Protein AF-A0A1G1WC94-F1 (afdb_monomer)

InterPro domains:
  IPR001374 R3H domain [PF01424] (96-155)
  IPR001374 R3H domain [PS51061] (90-157)
  IPR001374 R3H domain [SM00393] (76-156)
  IPR015946 K homology domain-like, alpha/beta [G3DSA:3.30.300.20] (7-90)
  IPR034079 RNA-binding protein KhpB, R3H domain [cd02644] (89-156)
  IPR036867 R3H domain superfamily [G3DSA:3.30.1370.50] (91-160)
  IPR036867 R3H domain superfamily [SSF82708] (99-155)
  IPR038008 Jag, KH domain [cd02414] (12-91)
  IPR039247 RNA-binding protein KhpB [PTHR35800] (7-157)

pLDDT: mean 90.56, std 9.91, range [33.72, 97.88]

Organism: NCBI:txid1802595

Sequence (160 aa):
MGRDAKKTEKTVTQITEELLEIIGVAATVVTAFVDGVIQVKIDGEDIPILIGRHGENLESLQLVLGILVNRKLNSKDYLPLVVEIGDWRKKREEYLKSVVEKAASVLRDEGTTFYNLPPMSPQDRRLVHIITGDHPELITESEGEEGNRRVVIRKAKDAT

Structure (mmCIF, N/CA/C/O backbone):
data_AF-A0A1G1WC94-F1
#
_entry.id   AF-A0A1G1WC94-F1
#
loop_
_atom_site.group_PDB
_atom_site.id
_atom_site.type_symbol
_atom_site.label_atom_id
_atom_site.label_alt_id
_atom_site.label_comp_id
_atom_site.label_asym_id
_atom_site.label_entity_id
_atom_site.label_seq_id
_atom_site.pdbx_PDB_ins_code
_atom_site.Cartn_x
_atom_site.Cartn_y
_atom_site.Cartn_z
_atom_site.occupancy
_atom_site.B_iso_or_equiv
_atom_site.auth_seq_id
_atom_site.auth_comp_id
_atom_site.auth_asym_id
_atom_site.auth_atom_id
_atom_site.pdbx_PDB_model_num
ATOM 1 N N . MET A 1 1 ? -19.911 -15.970 18.529 1.00 47.88 1 MET A N 1
ATOM 2 C CA . MET A 1 1 ? -19.029 -15.229 17.599 1.00 47.88 1 MET A CA 1
ATOM 3 C C . MET A 1 1 ? -19.584 -13.871 17.165 1.00 47.88 1 MET A C 1
ATOM 5 O O . MET A 1 1 ? -18.843 -12.909 17.259 1.00 47.88 1 MET A O 1
ATOM 9 N N . GLY A 1 2 ? -20.862 -13.716 16.782 1.00 53.22 2 GLY A N 1
ATOM 10 C CA . GLY A 1 2 ? -21.363 -12.419 16.268 1.00 53.22 2 GLY A CA 1
ATOM 11 C C . GLY A 1 2 ? -21.444 -11.233 17.256 1.00 53.22 2 GLY A C 1
ATOM 12 O O . GLY A 1 2 ? -21.420 -10.086 16.823 1.00 53.22 2 GLY A O 1
ATOM 13 N N . ARG A 1 3 ? -21.533 -11.474 18.576 1.00 55.31 3 ARG A N 1
ATOM 14 C CA . ARG A 1 3 ? -21.592 -10.399 19.596 1.00 55.31 3 ARG A CA 1
ATOM 15 C C . ARG A 1 3 ? -20.223 -9.780 19.908 1.00 55.31 3 ARG A C 1
ATOM 17 O O . ARG A 1 3 ? -20.163 -8.582 20.168 1.00 55.31 3 ARG A O 1
ATOM 24 N N . ASP A 1 4 ? -19.151 -10.568 19.834 1.00 78.00 4 ASP A N 1
ATOM 25 C CA . ASP A 1 4 ? -17.785 -10.078 20.055 1.00 78.00 4 ASP A CA 1
ATOM 26 C C . ASP A 1 4 ? -17.257 -9.321 18.833 1.00 78.00 4 ASP A C 1
ATOM 28 O O . ASP A 1 4 ? -16.652 -8.269 19.000 1.00 78.00 4 ASP A O 1
ATOM 32 N N . ALA A 1 5 ? -17.585 -9.772 17.615 1.00 85.12 5 ALA A N 1
ATOM 33 C CA . ALA A 1 5 ? -17.185 -9.104 16.373 1.00 85.12 5 ALA A CA 1
ATOM 34 C C . ALA A 1 5 ? -17.683 -7.650 16.300 1.00 85.12 5 ALA A C 1
ATOM 36 O O . ALA A 1 5 ? -16.877 -6.738 16.155 1.00 85.12 5 ALA A O 1
ATOM 37 N N . LYS A 1 6 ? -18.982 -7.405 16.530 1.00 88.69 6 LYS A N 1
ATOM 38 C CA . LYS A 1 6 ? -19.537 -6.037 16.528 1.00 88.69 6 LYS A CA 1
ATOM 39 C C . LYS A 1 6 ? -18.926 -5.135 17.598 1.00 88.69 6 LYS A C 1
ATOM 41 O O . LYS A 1 6 ? -18.793 -3.929 17.399 1.00 88.69 6 LYS A O 1
ATOM 46 N N . LYS A 1 7 ? -18.590 -5.698 18.763 1.00 89.19 7 LYS A N 1
ATOM 47 C CA . LYS A 1 7 ? -17.920 -4.945 19.828 1.00 89.19 7 LYS A CA 1
ATOM 48 C C . LYS A 1 7 ? -16.493 -4.579 19.409 1.00 89.19 7 LYS A C 1
ATOM 50 O O . LYS A 1 7 ? -16.086 -3.436 19.613 1.00 89.19 7 LYS A O 1
ATOM 55 N N . THR A 1 8 ? -15.765 -5.524 18.817 1.00 90.75 8 THR A N 1
ATOM 56 C CA . THR A 1 8 ? -14.428 -5.311 18.249 1.00 90.75 8 THR A CA 1
ATOM 57 C C . THR A 1 8 ? -14.457 -4.234 17.173 1.00 90.75 8 THR A C 1
ATOM 59 O O . THR A 1 8 ? -13.739 -3.251 17.310 1.00 90.75 8 THR A O 1
ATOM 62 N N . GLU A 1 9 ? -15.339 -4.353 16.178 1.00 94.88 9 GLU A N 1
ATOM 63 C CA . GLU A 1 9 ? -15.515 -3.367 15.103 1.00 94.88 9 GLU A CA 1
ATOM 64 C C . GLU A 1 9 ? -15.748 -1.965 15.669 1.00 94.88 9 GLU A C 1
ATOM 66 O O . GLU A 1 9 ? -15.004 -1.042 15.353 1.00 94.88 9 GLU A O 1
ATOM 71 N N . LYS A 1 10 ? -16.704 -1.821 16.597 1.00 94.94 10 LYS A N 1
ATOM 72 C CA . LYS A 1 10 ? -16.989 -0.532 17.241 1.00 94.94 10 LYS A CA 1
ATOM 73 C C . LYS A 1 10 ? -15.781 0.036 17.994 1.00 94.94 10 LYS A C 1
ATOM 75 O O . LYS A 1 10 ? -15.533 1.234 17.932 1.00 94.94 10 LYS A O 1
ATOM 80 N N . THR A 1 11 ? -15.039 -0.812 18.706 1.00 93.62 11 THR A N 1
ATOM 81 C CA . THR A 1 11 ? -13.847 -0.387 19.460 1.00 93.62 11 THR A CA 1
ATOM 82 C C . THR A 1 11 ? -12.747 0.097 18.519 1.00 93.62 11 THR A C 1
ATOM 84 O O . THR A 1 11 ? -12.122 1.118 18.778 1.00 93.62 11 THR A O 1
ATOM 87 N N . VAL A 1 12 ? -12.517 -0.621 17.420 1.00 96.25 12 VAL A N 1
ATOM 88 C CA . VAL A 1 12 ? -11.502 -0.273 16.420 1.00 96.25 12 VAL A CA 1
ATOM 89 C C . VAL A 1 12 ? -11.870 1.014 15.688 1.00 96.25 12 VAL A C 1
ATOM 91 O O . VAL A 1 12 ? -11.005 1.874 15.539 1.00 96.25 12 VAL A O 1
ATOM 94 N N . THR A 1 13 ? -13.136 1.177 15.288 1.00 97.69 13 THR A N 1
ATOM 95 C CA . THR A 1 13 ? -13.626 2.424 14.682 1.00 97.69 13 THR A CA 1
ATOM 96 C C . THR A 1 13 ? -13.347 3.606 15.602 1.00 97.69 13 THR A C 1
ATOM 98 O O . THR A 1 13 ? -12.678 4.539 15.178 1.00 97.69 13 THR A O 1
ATOM 101 N N . GLN A 1 14 ? -13.730 3.514 16.880 1.00 96.69 14 GLN A N 1
ATOM 102 C CA . GLN A 1 14 ? -13.505 4.590 17.847 1.00 96.69 14 GLN A CA 1
ATOM 103 C C . GLN A 1 14 ? -12.014 4.937 18.006 1.00 96.69 14 GLN A C 1
ATOM 105 O O . GLN A 1 14 ? -11.650 6.105 17.966 1.00 96.69 14 GLN A O 1
ATOM 110 N N . ILE A 1 15 ? -11.136 3.938 18.153 1.00 96.31 15 ILE A N 1
ATOM 111 C CA . ILE A 1 15 ? -9.684 4.176 18.274 1.00 96.31 15 ILE A CA 1
ATOM 112 C C . ILE A 1 15 ? -9.132 4.862 17.021 1.00 96.31 15 ILE A C 1
ATOM 114 O O . ILE A 1 15 ? -8.263 5.726 17.116 1.00 96.31 15 ILE A O 1
ATOM 118 N N . THR A 1 16 ? -9.603 4.448 15.845 1.00 97.12 16 THR A N 1
ATOM 119 C CA . THR A 1 16 ? -9.147 5.008 14.571 1.00 97.12 16 THR A CA 1
ATOM 120 C C . THR A 1 16 ? -9.610 6.456 14.431 1.00 97.12 16 THR A C 1
ATOM 122 O O . THR A 1 16 ? -8.803 7.306 14.079 1.00 97.12 16 THR A O 1
ATOM 125 N N . GLU A 1 17 ? -10.868 6.754 14.760 1.00 96.69 17 GLU A N 1
ATOM 126 C CA . GLU A 1 17 ? -11.421 8.115 14.752 1.00 96.69 17 GLU A CA 1
ATOM 127 C C . GLU A 1 17 ? -10.676 9.037 15.729 1.00 96.69 17 GLU A C 1
ATOM 129 O O . GLU A 1 17 ? -10.231 10.107 15.325 1.00 96.69 17 GLU A O 1
ATOM 134 N N . GLU A 1 18 ? -10.445 8.594 16.971 1.00 96.19 18 GLU A N 1
ATOM 135 C CA . GLU A 1 18 ? -9.667 9.345 17.972 1.00 96.19 18 GLU A CA 1
ATOM 136 C C . GLU A 1 18 ? -8.236 9.630 17.478 1.00 96.19 18 GLU A C 1
ATOM 138 O O . GLU A 1 18 ? -7.706 10.728 17.657 1.00 96.19 18 GLU A O 1
ATOM 143 N N . LEU A 1 19 ? -7.594 8.657 16.823 1.00 95.38 19 LEU A N 1
ATOM 144 C CA . LEU A 1 19 ? -6.257 8.839 16.257 1.00 95.38 19 LEU A CA 1
ATOM 145 C C . LEU A 1 19 ? -6.258 9.849 15.102 1.00 95.38 19 LEU A C 1
ATOM 147 O O . LEU A 1 19 ? -5.365 10.692 15.030 1.00 95.38 19 LEU A O 1
ATOM 151 N N . LEU A 1 20 ? -7.242 9.777 14.206 1.00 95.25 20 LEU A N 1
ATOM 152 C CA . LEU A 1 20 ? -7.377 10.710 13.086 1.00 95.25 20 LEU A CA 1
ATOM 153 C C . LEU A 1 20 ? -7.669 12.136 13.564 1.00 95.25 20 LEU A C 1
ATOM 155 O O . LEU A 1 20 ? -7.116 13.084 13.006 1.00 95.25 20 LEU A O 1
ATOM 159 N N . GLU A 1 21 ? -8.451 12.289 14.633 1.00 95.12 21 GLU A N 1
ATOM 160 C CA . GLU A 1 21 ? -8.707 13.578 15.278 1.00 95.12 21 GLU A CA 1
ATOM 161 C C . GLU A 1 21 ? -7.416 14.193 15.840 1.00 95.12 21 GLU A C 1
ATOM 163 O O . GLU A 1 21 ? -7.137 15.365 15.590 1.00 95.12 21 GLU A O 1
ATOM 168 N N . ILE A 1 22 ? -6.574 13.400 16.515 1.00 95.31 22 ILE A N 1
ATOM 169 C CA . ILE A 1 22 ? -5.265 13.856 17.020 1.00 95.31 22 ILE A CA 1
ATOM 170 C C . ILE A 1 22 ? -4.342 14.303 15.875 1.00 95.31 22 ILE A C 1
ATOM 172 O O . ILE A 1 22 ? -3.591 15.267 16.029 1.00 95.31 22 ILE A O 1
ATOM 176 N N . ILE A 1 23 ? -4.381 13.607 14.734 1.00 92.88 23 ILE A N 1
ATOM 177 C CA . ILE A 1 23 ? -3.589 13.952 13.541 1.00 92.88 23 ILE A CA 1
ATOM 178 C C . ILE A 1 23 ? -4.172 15.189 12.828 1.00 92.88 23 ILE A C 1
ATOM 180 O O . ILE A 1 23 ? -3.444 15.885 12.120 1.00 92.88 23 ILE A O 1
ATOM 184 N N . GLY A 1 24 ? -5.457 15.494 13.034 1.00 94.19 24 GLY A N 1
ATOM 185 C CA . GLY A 1 24 ? -6.162 16.596 12.383 1.00 94.19 24 GLY A CA 1
ATOM 186 C C . GLY A 1 24 ? -6.649 16.259 10.973 1.00 94.19 24 GLY A C 1
ATOM 187 O O . GLY A 1 24 ? -6.669 17.138 10.115 1.00 94.19 24 GLY A O 1
ATOM 188 N N . VAL A 1 25 ? -7.011 14.997 10.713 1.00 94.62 25 VAL A N 1
ATOM 189 C CA . VAL A 1 25 ? -7.495 14.536 9.400 1.00 94.62 25 VAL A CA 1
ATOM 190 C C . VAL A 1 25 ? -8.978 14.196 9.468 1.00 94.62 25 VAL A C 1
ATOM 192 O O . VAL A 1 25 ? -9.389 13.307 10.212 1.00 94.62 25 VAL A O 1
ATOM 195 N N . ALA A 1 26 ? -9.780 14.867 8.641 1.00 92.81 26 ALA A N 1
ATOM 196 C CA . ALA A 1 26 ? -11.196 14.564 8.486 1.00 92.81 26 ALA A CA 1
ATOM 197 C C . ALA A 1 26 ? -11.390 13.382 7.520 1.00 92.81 26 ALA A C 1
ATOM 199 O O . ALA A 1 26 ? -11.172 13.501 6.312 1.00 92.81 26 ALA A O 1
ATOM 200 N N . ALA A 1 27 ? -11.813 12.232 8.048 1.00 95.12 27 ALA A N 1
ATOM 201 C CA . ALA A 1 27 ? -12.117 11.047 7.253 1.00 95.12 27 ALA A CA 1
ATOM 202 C C . ALA A 1 27 ? -13.218 10.190 7.895 1.00 95.12 27 ALA A C 1
ATOM 204 O O . ALA A 1 27 ? -13.471 10.250 9.096 1.00 95.12 27 ALA A O 1
ATOM 205 N N . THR A 1 28 ? -13.864 9.376 7.069 1.00 96.00 28 THR A N 1
ATOM 206 C CA . THR A 1 28 ? -14.841 8.364 7.469 1.00 96.00 28 THR A CA 1
ATOM 207 C C . THR A 1 28 ? -14.125 7.039 7.681 1.00 96.00 28 THR A C 1
ATOM 209 O O . THR A 1 28 ? -13.314 6.639 6.845 1.00 96.00 28 THR A O 1
ATOM 212 N N . VAL A 1 29 ? -14.450 6.340 8.769 1.00 97.56 29 VAL A N 1
ATOM 213 C CA . VAL A 1 29 ? -13.875 5.032 9.099 1.00 97.56 29 VAL A CA 1
ATOM 214 C C . VAL A 1 29 ? -14.955 3.958 9.055 1.00 97.56 29 VAL A C 1
ATOM 216 O O . VAL A 1 29 ? -15.977 4.048 9.734 1.00 97.56 29 VAL A O 1
ATOM 219 N N . VAL A 1 30 ? -14.706 2.895 8.295 1.00 97.38 30 VAL A N 1
ATOM 220 C CA . VAL A 1 30 ? -15.537 1.689 8.273 1.00 97.38 30 VAL A CA 1
ATOM 221 C C . VAL A 1 30 ? -14.688 0.508 8.714 1.00 97.38 30 VAL A C 1
ATOM 223 O O . VAL A 1 30 ? -13.653 0.226 8.116 1.00 97.38 30 VAL A O 1
ATOM 226 N N . THR A 1 31 ? -15.141 -0.203 9.745 1.00 97.50 31 THR A N 1
ATOM 227 C CA . THR A 1 31 ? -14.459 -1.401 10.244 1.00 97.50 31 THR A CA 1
ATOM 228 C C . THR A 1 31 ? -15.311 -2.639 10.008 1.00 97.50 31 THR A C 1
ATOM 230 O O . THR A 1 31 ? -16.518 -2.613 10.248 1.00 97.50 31 THR A O 1
ATOM 233 N N . ALA A 1 32 ? -14.675 -3.735 9.604 1.00 96.25 32 ALA A N 1
ATOM 234 C CA . ALA A 1 32 ? -15.287 -5.054 9.521 1.00 96.25 32 ALA A CA 1
ATOM 235 C C . ALA A 1 32 ? -14.369 -6.122 10.129 1.00 96.25 32 ALA A C 1
ATOM 237 O O . ALA A 1 32 ? -13.145 -6.044 10.008 1.00 96.25 32 ALA A O 1
ATOM 238 N N . PHE A 1 33 ? -14.952 -7.136 10.765 1.00 94.19 33 PHE A N 1
ATOM 239 C CA . PHE A 1 33 ? -14.227 -8.324 11.208 1.00 94.19 33 PHE A CA 1
ATOM 240 C C . PHE A 1 33 ? -14.571 -9.517 10.313 1.00 94.19 33 PHE A C 1
ATOM 242 O O . PHE A 1 33 ? -15.658 -10.088 10.409 1.00 94.19 33 PHE A O 1
ATOM 249 N N . VAL A 1 34 ? -13.636 -9.892 9.440 1.00 93.62 34 VAL A N 1
ATOM 250 C CA . VAL A 1 34 ? -13.839 -10.904 8.393 1.00 93.62 34 VAL A CA 1
ATOM 251 C C . VAL A 1 34 ? -12.755 -11.965 8.513 1.00 93.62 34 VAL A C 1
ATOM 253 O O . VAL A 1 34 ? -11.573 -11.639 8.528 1.00 93.62 34 VAL A O 1
ATOM 256 N N . ASP A 1 35 ? -13.156 -13.2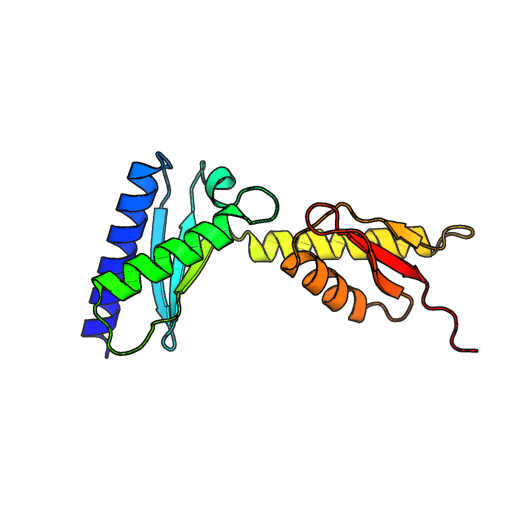31 8.639 1.00 90.88 35 ASP A N 1
ATOM 257 C CA . ASP A 1 35 ? -12.252 -14.393 8.675 1.00 90.88 35 ASP A CA 1
ATOM 258 C C . ASP A 1 35 ? -11.088 -14.277 9.680 1.00 90.88 35 ASP A C 1
ATOM 260 O O . ASP A 1 35 ? -9.974 -14.735 9.439 1.00 90.88 35 ASP A O 1
ATOM 264 N N . GLY A 1 36 ? -11.343 -13.657 10.837 1.00 88.69 36 GLY A N 1
ATOM 265 C CA . GLY A 1 36 ? -10.332 -13.467 11.883 1.00 88.69 36 GLY A CA 1
ATOM 266 C C . GLY A 1 36 ? -9.430 -12.244 11.689 1.00 88.69 36 GLY A C 1
ATOM 267 O O . GLY A 1 36 ? -8.542 -12.020 12.509 1.00 88.69 36 GLY A O 1
ATOM 268 N N . VAL A 1 37 ? -9.663 -11.442 10.649 1.00 93.50 37 VAL A N 1
ATOM 269 C CA . VAL A 1 37 ? -8.902 -10.233 10.320 1.00 93.50 37 VAL A CA 1
ATOM 270 C C . VAL A 1 37 ? -9.765 -8.994 10.536 1.00 93.50 37 VAL A C 1
ATOM 272 O O . VAL A 1 37 ? -10.926 -8.934 10.130 1.00 93.50 37 VAL A O 1
ATOM 275 N N . ILE A 1 38 ? -9.181 -7.980 11.170 1.00 95.81 38 ILE A N 1
ATOM 276 C CA . ILE A 1 38 ? -9.780 -6.653 11.302 1.00 95.81 38 ILE A CA 1
ATOM 277 C C . ILE A 1 38 ? -9.450 -5.861 10.036 1.00 95.81 38 ILE A C 1
ATOM 279 O O . ILE A 1 38 ? -8.283 -5.599 9.746 1.00 95.81 38 ILE A O 1
ATOM 283 N N . GLN A 1 39 ? -10.472 -5.467 9.289 1.00 97.25 39 GLN A N 1
ATOM 284 C CA . GLN A 1 39 ? -10.344 -4.609 8.117 1.00 97.25 39 GLN A CA 1
ATOM 285 C C . GLN A 1 39 ? -10.794 -3.201 8.484 1.00 97.25 39 GLN A C 1
ATOM 287 O O . GLN A 1 39 ? -11.913 -3.022 8.963 1.00 97.25 39 GLN A O 1
ATOM 292 N N . VAL A 1 40 ? -9.928 -2.217 8.261 1.00 97.88 40 VAL A N 1
ATOM 293 C CA . VAL A 1 40 ? -10.208 -0.800 8.499 1.00 97.88 40 VAL A CA 1
ATOM 294 C C . VAL A 1 40 ? -10.117 -0.070 7.168 1.00 97.88 40 VAL A C 1
ATOM 296 O O . VAL A 1 40 ? -9.041 0.002 6.577 1.00 97.88 40 VAL A O 1
ATOM 299 N N . LYS A 1 41 ? -11.238 0.470 6.695 1.00 97.62 41 LYS A N 1
ATOM 300 C CA . LYS A 1 41 ? -11.307 1.308 5.498 1.00 97.62 41 LYS A CA 1
ATOM 301 C C . LYS A 1 41 ? -11.454 2.767 5.914 1.00 97.62 41 LYS A C 1
ATOM 303 O O . LYS A 1 41 ? -12.314 3.086 6.735 1.00 97.62 41 LYS A O 1
ATOM 308 N N . ILE A 1 42 ? -10.607 3.630 5.361 1.00 97.25 42 ILE A N 1
ATOM 309 C CA . ILE A 1 42 ? -10.595 5.069 5.627 1.00 97.25 42 ILE A CA 1
ATOM 310 C C . ILE A 1 42 ? -10.769 5.814 4.303 1.00 97.25 42 ILE A C 1
ATOM 312 O O . ILE A 1 42 ? -9.970 5.651 3.379 1.00 97.25 42 ILE A O 1
ATOM 316 N N . ASP A 1 43 ? -11.786 6.667 4.232 1.00 95.62 43 ASP A N 1
ATOM 317 C CA . ASP A 1 43 ? -12.106 7.473 3.052 1.00 95.62 43 ASP A CA 1
ATOM 318 C C . ASP A 1 43 ? -12.382 8.929 3.444 1.00 95.62 43 ASP A C 1
ATOM 320 O O . ASP A 1 43 ? -12.958 9.201 4.493 1.00 95.62 43 ASP A O 1
ATOM 324 N N . GLY A 1 44 ? -11.985 9.886 2.609 1.00 91.38 44 GLY A N 1
ATOM 325 C CA . GLY A 1 44 ? -12.143 11.315 2.890 1.00 91.38 44 GLY A CA 1
ATOM 326 C C . GLY A 1 44 ? -11.352 12.185 1.918 1.00 91.38 44 GLY A C 1
ATOM 327 O O . GLY A 1 44 ? -10.661 11.669 1.039 1.00 91.38 44 GLY A O 1
ATOM 328 N N . GLU A 1 45 ? -11.445 13.503 2.078 1.00 82.88 45 GLU A N 1
ATOM 329 C CA . GLU A 1 45 ? -10.759 14.464 1.200 1.00 82.88 45 GLU A CA 1
ATOM 330 C C . GLU A 1 45 ? -9.283 14.650 1.592 1.00 82.88 45 GLU A C 1
ATOM 332 O O . GLU A 1 45 ? -8.411 14.673 0.723 1.00 82.88 45 GLU A O 1
ATOM 337 N N . ASP A 1 46 ? -8.976 14.642 2.893 1.00 86.00 46 ASP A N 1
ATOM 338 C CA . ASP A 1 46 ? -7.624 14.878 3.426 1.00 86.00 46 ASP A CA 1
ATOM 339 C C . ASP A 1 46 ? -6.798 13.593 3.625 1.00 86.00 46 ASP A C 1
ATOM 341 O O . ASP A 1 46 ? -5.752 13.590 4.272 1.00 86.00 46 ASP A O 1
ATOM 345 N N . ILE A 1 47 ? -7.218 12.471 3.039 1.00 91.12 47 ILE A N 1
ATOM 346 C CA . ILE A 1 47 ? -6.531 11.179 3.187 1.00 91.12 47 ILE A CA 1
ATOM 347 C C . ILE A 1 47 ? -5.150 11.041 2.501 1.00 91.12 47 ILE A C 1
ATOM 349 O O . ILE A 1 47 ? -4.415 10.135 2.906 1.00 91.12 47 ILE A O 1
ATOM 353 N N . PRO A 1 48 ? -4.712 11.870 1.519 1.00 92.12 48 PRO A N 1
ATOM 354 C CA . PRO A 1 48 ? -3.378 11.720 0.921 1.00 92.12 48 PRO A CA 1
ATOM 355 C C . PRO A 1 48 ? -2.224 11.773 1.931 1.00 92.12 48 PRO A C 1
ATOM 357 O O . PRO A 1 48 ? -1.227 11.065 1.762 1.00 92.12 48 PRO A O 1
ATOM 360 N N . ILE A 1 49 ? -2.361 12.555 3.009 1.00 93.12 49 ILE A N 1
ATOM 361 C CA . ILE A 1 49 ? -1.3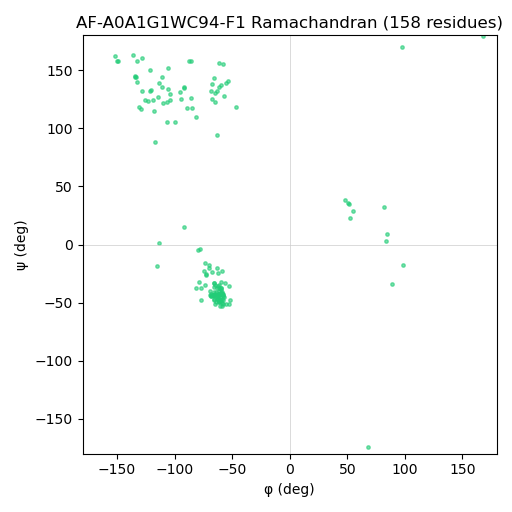50 12.618 4.075 1.00 93.12 49 ILE A CA 1
ATOM 362 C C . ILE A 1 49 ? -1.225 11.289 4.830 1.00 93.12 49 ILE A C 1
ATOM 364 O O . ILE A 1 49 ? -0.122 10.914 5.225 1.00 93.12 49 ILE A O 1
ATOM 368 N N . LEU A 1 50 ? -2.325 10.544 4.976 1.00 94.75 50 LEU A N 1
ATOM 369 C CA . LEU A 1 50 ? -2.337 9.236 5.630 1.00 94.75 50 LEU A CA 1
ATOM 370 C C . LEU A 1 50 ? -1.681 8.155 4.768 1.00 94.75 50 LEU A C 1
ATOM 372 O O . LEU A 1 50 ? -1.187 7.169 5.300 1.00 94.75 50 LEU A O 1
ATOM 376 N N . ILE A 1 51 ? -1.659 8.337 3.446 1.00 93.88 51 ILE A N 1
ATOM 377 C CA . ILE A 1 51 ? -0.964 7.438 2.519 1.00 93.88 51 ILE A CA 1
ATOM 378 C C . ILE A 1 51 ? 0.541 7.717 2.569 1.00 93.88 51 ILE A C 1
ATOM 380 O O . ILE A 1 51 ? 1.349 6.798 2.719 1.00 93.88 51 ILE A O 1
ATOM 384 N N . GLY A 1 52 ? 0.923 8.994 2.491 1.00 91.19 52 GLY A N 1
ATOM 385 C CA . GLY A 1 52 ? 2.321 9.406 2.433 1.00 91.19 52 GLY A CA 1
ATOM 386 C C . GLY A 1 52 ? 3.010 8.993 1.130 1.00 91.19 52 GLY A C 1
ATOM 387 O O . GLY A 1 52 ? 2.404 8.479 0.185 1.00 91.19 52 GLY A O 1
ATOM 388 N N . ARG A 1 53 ? 4.320 9.227 1.054 1.00 86.81 53 ARG A N 1
ATOM 389 C CA . ARG A 1 53 ? 5.107 8.879 -0.130 1.00 86.81 53 ARG A CA 1
ATOM 390 C C . ARG A 1 53 ? 5.171 7.355 -0.272 1.00 86.81 53 ARG A C 1
ATOM 392 O O . ARG A 1 53 ? 5.562 6.661 0.653 1.00 86.81 53 ARG A O 1
ATOM 399 N N . HIS A 1 54 ? 4.772 6.832 -1.432 1.00 84.19 54 HIS A N 1
ATOM 400 C CA . HIS A 1 54 ? 4.768 5.389 -1.731 1.00 84.19 54 HIS A CA 1
ATOM 401 C C . HIS A 1 54 ? 4.032 4.504 -0.696 1.00 84.19 54 HIS A C 1
ATOM 403 O O . HIS A 1 54 ? 4.304 3.309 -0.623 1.00 84.19 54 HIS A O 1
ATOM 409 N N . GLY A 1 55 ? 3.093 5.057 0.082 1.00 90.19 55 GLY A N 1
ATOM 410 C CA . GLY A 1 55 ? 2.364 4.306 1.111 1.00 90.19 55 GLY A CA 1
ATOM 411 C C . GLY A 1 55 ? 3.073 4.189 2.468 1.00 90.19 55 GLY A C 1
ATOM 412 O O . GLY A 1 55 ? 2.604 3.443 3.320 1.00 90.19 55 GLY A O 1
ATOM 413 N N . GLU A 1 56 ? 4.184 4.893 2.704 1.00 90.06 56 GLU A N 1
ATOM 414 C CA . GLU A 1 56 ? 4.951 4.784 3.961 1.00 90.06 56 GLU A CA 1
ATOM 415 C C . GLU A 1 56 ? 4.134 5.156 5.211 1.00 90.06 56 GLU A C 1
ATOM 417 O O . GLU A 1 56 ? 4.247 4.495 6.251 1.00 90.06 56 GLU A O 1
ATOM 422 N N . ASN A 1 57 ? 3.265 6.168 5.113 1.00 94.62 57 ASN A N 1
ATOM 423 C CA . ASN A 1 57 ? 2.411 6.561 6.235 1.00 94.62 57 ASN A CA 1
ATOM 424 C C . ASN A 1 57 ? 1.282 5.551 6.446 1.00 94.62 57 ASN A C 1
ATOM 426 O O . ASN A 1 57 ? 0.955 5.264 7.593 1.00 94.62 57 ASN A O 1
ATOM 430 N N . LEU A 1 58 ? 0.751 4.953 5.373 1.00 94.81 58 LEU A N 1
ATOM 431 C CA . LEU A 1 58 ? -0.268 3.904 5.460 1.00 94.81 58 LEU A CA 1
ATOM 432 C C . LEU A 1 58 ? 0.264 2.695 6.238 1.00 94.81 58 LEU A C 1
ATOM 434 O O . LEU A 1 58 ? -0.397 2.202 7.151 1.00 94.81 58 LEU A O 1
ATOM 438 N N . GLU A 1 59 ? 1.468 2.232 5.898 1.00 92.88 59 GLU A N 1
ATOM 439 C CA . GLU A 1 59 ? 2.106 1.103 6.583 1.00 92.88 59 GLU A CA 1
ATOM 440 C C . GLU A 1 59 ? 2.394 1.434 8.056 1.00 92.88 59 GLU A C 1
ATOM 442 O O . GLU A 1 59 ? 2.145 0.619 8.948 1.00 92.88 59 GLU A O 1
ATOM 447 N N . SER A 1 60 ? 2.851 2.660 8.328 1.00 94.81 60 SER A N 1
ATOM 448 C CA . SER A 1 60 ? 3.100 3.139 9.692 1.00 94.81 60 SER A CA 1
ATOM 449 C C . SER A 1 60 ? 1.810 3.234 10.513 1.00 94.81 60 SER A C 1
ATOM 451 O O . SER A 1 60 ? 1.772 2.796 11.664 1.00 94.81 60 SER A O 1
ATOM 453 N N . LEU A 1 61 ? 0.734 3.750 9.915 1.00 95.56 61 LEU A N 1
ATOM 454 C CA . LEU A 1 61 ? -0.584 3.844 10.533 1.00 95.56 61 LEU A CA 1
ATOM 455 C C . LEU A 1 61 ? -1.129 2.453 10.860 1.00 95.56 61 LEU A C 1
ATOM 457 O O . LEU A 1 61 ? -1.577 2.227 11.980 1.00 95.56 61 LEU A O 1
ATOM 461 N N . GLN A 1 62 ? -1.034 1.505 9.923 1.00 96.38 62 GLN A N 1
ATOM 462 C CA . GLN A 1 62 ? -1.442 0.117 10.144 1.00 96.38 62 GLN A CA 1
ATOM 463 C C . GLN A 1 62 ? -0.686 -0.516 11.316 1.00 96.38 62 GLN A C 1
ATOM 465 O O . GLN A 1 62 ? -1.303 -1.159 12.166 1.00 96.38 62 GLN A O 1
ATOM 470 N N . LEU A 1 63 ? 0.633 -0.310 11.396 1.00 95.62 63 LEU A N 1
ATOM 471 C CA . LEU A 1 63 ? 1.451 -0.817 12.496 1.00 95.62 63 LEU A CA 1
ATOM 472 C C . LEU A 1 63 ? 0.998 -0.244 13.846 1.00 95.62 63 LEU A C 1
ATOM 474 O O . LEU A 1 63 ? 0.734 -1.000 14.785 1.00 95.62 63 LEU A O 1
ATOM 478 N N . VAL A 1 64 ? 0.901 1.084 13.946 1.00 95.88 64 VAL A N 1
ATOM 479 C CA . VAL A 1 64 ? 0.520 1.768 15.190 1.00 95.88 64 VAL A CA 1
ATOM 480 C C . VAL A 1 64 ? -0.891 1.367 15.611 1.00 95.88 64 VAL A C 1
ATOM 482 O O . VAL A 1 64 ? -1.102 0.986 16.765 1.00 95.88 64 VAL A O 1
ATOM 485 N N . LEU A 1 65 ? -1.842 1.378 14.678 1.00 95.75 65 LEU A N 1
ATOM 486 C CA . LEU A 1 65 ? -3.225 0.999 14.941 1.00 95.75 65 LEU A CA 1
ATOM 487 C C . LEU A 1 65 ? -3.327 -0.467 15.373 1.00 95.75 65 LEU A C 1
ATOM 489 O O . LEU A 1 65 ? -4.001 -0.769 16.356 1.00 95.75 65 LEU A O 1
ATOM 493 N N . GLY A 1 66 ? -2.594 -1.369 14.716 1.00 94.81 66 GLY A N 1
ATOM 494 C CA . GLY A 1 66 ? -2.518 -2.778 15.095 1.00 94.81 66 GLY A CA 1
ATOM 495 C C . GLY A 1 66 ? -2.027 -2.976 16.532 1.00 94.81 66 GLY A C 1
ATOM 496 O O . GLY A 1 66 ? -2.612 -3.766 17.276 1.00 94.81 66 GLY A O 1
ATOM 497 N N . ILE A 1 67 ? -1.004 -2.228 16.961 1.00 94.00 67 ILE A N 1
ATOM 498 C CA . ILE A 1 67 ? -0.502 -2.260 18.346 1.00 94.00 67 ILE A CA 1
ATOM 499 C C . ILE A 1 67 ? -1.554 -1.721 19.328 1.00 94.00 67 ILE A C 1
ATOM 501 O O . ILE A 1 67 ? -1.804 -2.346 20.363 1.00 94.00 67 ILE A O 1
ATOM 505 N N . LEU A 1 68 ? -2.175 -0.577 19.019 1.00 93.44 68 LEU A N 1
ATOM 506 C CA . LEU A 1 68 ? -3.181 0.066 19.874 1.00 93.44 68 LEU A CA 1
ATOM 507 C C . LEU A 1 68 ? -4.410 -0.824 20.077 1.00 93.44 68 LEU A C 1
ATOM 509 O O . LEU A 1 68 ? -4.831 -1.054 21.213 1.00 93.44 68 LEU A O 1
ATOM 513 N N . VAL A 1 69 ? -4.950 -1.366 18.986 1.00 93.19 69 VAL A N 1
ATOM 514 C CA . VAL A 1 69 ? -6.134 -2.231 18.984 1.00 93.19 69 VAL A CA 1
ATOM 515 C C . VAL A 1 69 ? -5.880 -3.500 19.789 1.00 93.19 69 VAL A C 1
ATOM 517 O O . VAL A 1 69 ? -6.661 -3.823 20.685 1.00 93.19 69 VAL A O 1
ATOM 520 N N . ASN A 1 70 ? -4.767 -4.193 19.53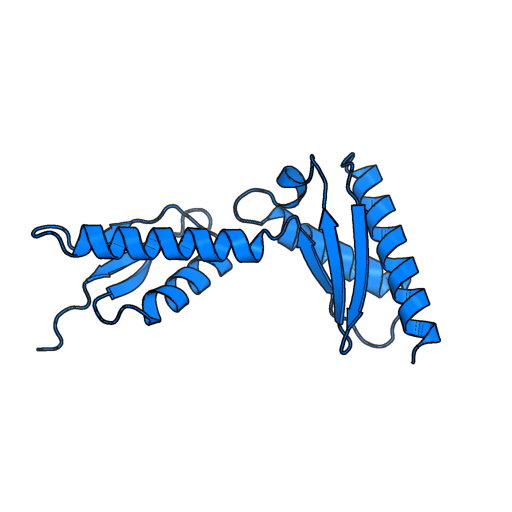4 1.00 91.81 70 ASN A N 1
ATOM 521 C CA . ASN A 1 70 ? -4.451 -5.433 20.243 1.00 91.81 70 ASN A CA 1
ATOM 522 C C . ASN A 1 70 ? -4.245 -5.204 21.747 1.00 91.81 70 ASN A C 1
ATOM 524 O O . ASN A 1 70 ? -4.721 -5.998 22.560 1.00 91.81 70 ASN A O 1
ATOM 528 N N . ARG A 1 71 ? -3.623 -4.081 22.139 1.00 91.19 71 ARG A N 1
ATOM 529 C CA . ARG A 1 71 ? -3.522 -3.693 23.554 1.00 91.19 71 ARG A CA 1
ATOM 530 C C . ARG A 1 71 ? -4.881 -3.374 24.173 1.00 91.19 71 ARG A C 1
ATOM 532 O O . ARG A 1 71 ? -5.140 -3.802 25.294 1.00 91.19 71 ARG A O 1
ATOM 539 N N . LYS A 1 72 ? -5.751 -2.638 23.474 1.00 89.69 72 LYS A N 1
ATOM 540 C CA . LYS A 1 72 ? -7.059 -2.223 24.008 1.00 89.69 72 LYS A CA 1
ATOM 541 C C . LYS A 1 72 ? -8.026 -3.394 24.164 1.00 89.69 72 LYS A C 1
ATOM 543 O O . LYS A 1 72 ? -8.755 -3.449 25.151 1.00 89.69 72 LYS A O 1
ATOM 548 N N . LEU A 1 73 ? -8.040 -4.316 23.203 1.00 87.38 73 LEU A N 1
ATOM 549 C CA . LEU A 1 73 ? -8.924 -5.482 23.229 1.00 87.38 73 LEU A CA 1
ATOM 550 C C . LEU A 1 73 ? -8.476 -6.539 24.244 1.00 87.38 73 LEU A C 1
ATOM 552 O O . LEU A 1 73 ? -9.276 -7.405 24.592 1.00 87.38 73 LEU A O 1
ATOM 556 N N . ASN A 1 74 ? -7.230 -6.458 24.730 1.00 82.69 74 ASN A N 1
ATOM 557 C CA . ASN A 1 74 ? -6.625 -7.432 25.639 1.00 82.69 74 ASN A CA 1
ATOM 558 C C . ASN A 1 74 ? -6.832 -8.877 25.146 1.00 82.69 74 ASN A C 1
ATOM 560 O O . ASN A 1 74 ? -7.147 -9.786 25.920 1.00 82.69 74 ASN A O 1
ATOM 564 N N . SER A 1 75 ? -6.739 -9.058 23.825 1.00 71.06 75 SER A N 1
ATOM 565 C CA . SER A 1 75 ? -6.918 -10.356 23.186 1.00 71.06 75 SER A CA 1
ATOM 566 C C . SER A 1 75 ? -5.765 -11.271 23.590 1.00 71.06 75 SER A C 1
ATOM 568 O O . SER A 1 75 ? -4.615 -10.835 23.641 1.00 71.06 75 SER A O 1
ATOM 570 N N . LYS A 1 76 ? -6.067 -12.540 23.891 1.00 74.31 76 LYS A N 1
ATOM 571 C CA . LYS A 1 76 ? -5.032 -13.546 24.183 1.00 74.31 76 LYS A CA 1
ATOM 572 C C . LYS A 1 76 ? -4.127 -13.781 22.976 1.00 74.31 76 LYS A C 1
ATOM 574 O O . LYS A 1 76 ? -2.928 -13.972 23.148 1.00 74.31 76 LYS A O 1
ATOM 579 N N . ASP A 1 77 ? -4.722 -13.720 21.789 1.00 81.88 77 ASP A N 1
ATOM 580 C CA . ASP A 1 77 ? -4.050 -13.907 20.513 1.00 81.88 77 ASP A CA 1
ATOM 581 C C . ASP A 1 77 ? -3.990 -12.584 19.752 1.00 81.88 77 ASP A C 1
ATOM 583 O O . ASP A 1 77 ? -4.922 -11.774 19.809 1.00 81.88 77 ASP A O 1
ATOM 587 N N . TYR A 1 78 ? -2.893 -12.372 19.026 1.00 85.12 78 TYR A N 1
ATOM 588 C CA . TYR A 1 78 ? -2.743 -11.210 18.159 1.00 85.12 78 TYR A CA 1
ATOM 589 C C . TYR A 1 78 ? -3.773 -11.267 17.026 1.00 85.12 78 TYR A C 1
ATOM 591 O O . TYR A 1 78 ? -3.799 -12.225 16.254 1.00 85.12 78 TYR A O 1
ATOM 599 N N . LEU A 1 79 ? -4.603 -10.232 16.920 1.00 90.81 79 LEU A N 1
ATOM 600 C CA . LEU A 1 79 ? -5.566 -10.053 15.843 1.00 90.81 79 LEU A CA 1
ATOM 601 C C . LEU A 1 79 ? -4.896 -9.294 14.690 1.00 90.81 79 LEU A C 1
ATOM 603 O O . LEU A 1 79 ? -4.503 -8.134 14.885 1.00 90.81 79 LEU A O 1
ATOM 607 N N . PRO A 1 80 ? -4.771 -9.909 13.499 1.00 92.88 80 PRO A N 1
ATOM 608 C CA . PRO A 1 80 ? -4.293 -9.218 12.312 1.00 92.88 80 PRO A CA 1
ATOM 609 C C . PRO A 1 80 ? -5.206 -8.044 11.964 1.00 92.88 80 PRO A C 1
ATOM 611 O O . PRO A 1 80 ? -6.433 -8.168 11.993 1.00 92.88 80 PRO A O 1
ATOM 614 N N . LEU A 1 81 ? -4.597 -6.916 11.608 1.00 95.12 81 LEU A N 1
ATOM 615 C CA . LEU A 1 81 ? -5.294 -5.706 11.195 1.00 95.12 81 LEU A CA 1
ATOM 616 C C . LEU A 1 81 ? -4.723 -5.223 9.866 1.00 95.12 81 LEU A C 1
ATOM 618 O O . LEU A 1 81 ? -3.506 -5.114 9.714 1.00 95.12 81 LEU A O 1
ATOM 622 N N . VAL A 1 82 ? -5.610 -4.918 8.925 1.00 96.31 82 VAL A N 1
ATOM 623 C CA . VAL A 1 82 ? -5.264 -4.358 7.618 1.00 96.31 82 VAL A CA 1
ATOM 624 C C . VAL A 1 82 ? -5.969 -3.023 7.450 1.00 96.31 82 VAL A C 1
ATOM 626 O O . VAL A 1 82 ? -7.171 -2.918 7.697 1.00 96.31 82 VAL A O 1
ATOM 629 N N . VAL A 1 83 ? -5.211 -2.015 7.021 1.00 97.25 83 VAL A N 1
ATOM 630 C CA . VAL A 1 83 ? -5.738 -0.686 6.702 1.00 97.25 83 VAL A CA 1
ATOM 631 C C . VAL A 1 83 ? -5.777 -0.497 5.188 1.00 97.25 83 VAL A C 1
ATOM 633 O O . VAL A 1 83 ? -4.803 -0.771 4.479 1.00 97.25 83 VAL A O 1
ATOM 636 N N . GLU A 1 84 ? -6.903 0.011 4.704 1.00 95.88 84 GLU A N 1
ATOM 637 C CA . GLU A 1 84 ? -7.107 0.473 3.338 1.00 95.88 84 GLU A CA 1
ATOM 638 C C . GLU A 1 84 ? -7.500 1.952 3.349 1.00 95.88 84 GLU A C 1
ATOM 640 O O . GLU A 1 84 ? -8.369 2.364 4.114 1.00 95.88 84 GLU A O 1
ATOM 645 N N . ILE A 1 85 ? -6.859 2.752 2.494 1.00 96.56 85 ILE A N 1
ATOM 646 C CA . ILE A 1 85 ? -7.114 4.193 2.386 1.00 96.56 85 ILE A CA 1
ATOM 647 C C . ILE A 1 85 ? -7.360 4.543 0.924 1.00 96.56 85 ILE A C 1
ATOM 649 O O . ILE A 1 85 ? -6.455 4.366 0.105 1.00 96.56 85 ILE A O 1
ATOM 653 N N . GLY A 1 86 ? -8.561 5.021 0.588 1.00 93.12 86 GLY A N 1
ATOM 654 C CA . GLY A 1 86 ? -8.899 5.542 -0.744 1.00 93.12 86 GLY A CA 1
ATOM 655 C C . GLY A 1 86 ? -8.546 4.619 -1.919 1.00 93.12 86 GLY A C 1
ATOM 656 O O . GLY A 1 86 ? -8.116 5.104 -2.973 1.00 93.12 86 GLY A O 1
ATOM 657 N N . ASP A 1 87 ? -8.656 3.300 -1.727 1.00 91.44 87 ASP A N 1
ATOM 658 C CA . ASP A 1 87 ? -8.257 2.245 -2.671 1.00 91.44 87 ASP A CA 1
ATOM 659 C C . ASP A 1 87 ? -6.786 2.338 -3.143 1.00 91.44 87 ASP A C 1
ATOM 661 O O . ASP A 1 87 ? -6.438 1.933 -4.258 1.00 91.44 87 ASP A O 1
ATOM 665 N N . TRP A 1 88 ? -5.897 2.883 -2.301 1.00 92.12 88 TRP A N 1
ATOM 666 C CA . TRP A 1 88 ? -4.494 3.155 -2.632 1.00 92.12 88 TRP A CA 1
ATOM 667 C C . TRP A 1 88 ? -3.761 1.943 -3.206 1.00 92.12 88 TRP A C 1
ATOM 669 O O . TRP A 1 88 ? -3.098 2.071 -4.232 1.00 92.12 88 TRP A O 1
ATOM 679 N N . ARG A 1 89 ? -3.883 0.763 -2.579 1.00 90.25 89 ARG A N 1
ATOM 680 C CA . ARG A 1 89 ? -3.148 -0.442 -3.007 1.00 90.25 89 ARG A CA 1
ATOM 681 C C . ARG A 1 89 ? -3.516 -0.847 -4.434 1.00 90.25 89 ARG A C 1
ATOM 683 O O . ARG A 1 89 ? -2.624 -1.096 -5.238 1.00 90.25 89 ARG A O 1
ATOM 690 N N . LYS A 1 90 ? -4.811 -0.817 -4.764 1.00 92.62 90 LYS A N 1
ATOM 691 C CA . LYS A 1 90 ? -5.313 -1.113 -6.110 1.00 92.62 90 LYS A CA 1
ATOM 692 C C . LYS A 1 90 ? -4.817 -0.085 -7.129 1.00 92.62 90 LYS A C 1
ATOM 694 O O . LYS A 1 90 ? -4.235 -0.459 -8.142 1.00 92.62 90 LYS A O 1
ATOM 699 N N . LYS A 1 91 ? -4.965 1.210 -6.828 1.00 93.19 91 LYS A N 1
ATOM 700 C CA . LYS A 1 91 ? -4.475 2.299 -7.695 1.00 93.19 91 LYS A CA 1
ATOM 701 C C . LYS A 1 91 ? -2.961 2.229 -7.900 1.00 93.19 91 LYS A C 1
ATOM 703 O O . LYS A 1 91 ? -2.461 2.517 -8.985 1.00 93.19 91 LYS A O 1
ATOM 708 N N . ARG A 1 92 ? -2.216 1.843 -6.861 1.00 93.25 92 ARG A N 1
ATOM 709 C CA . ARG A 1 92 ? -0.761 1.685 -6.914 1.00 93.25 92 ARG A CA 1
ATOM 710 C C . ARG A 1 92 ? -0.360 0.516 -7.803 1.00 93.25 92 ARG A C 1
ATOM 712 O O . ARG A 1 92 ? 0.567 0.668 -8.593 1.00 93.25 92 ARG A O 1
ATOM 719 N N . GLU A 1 93 ? -1.065 -0.605 -7.708 1.00 94.31 93 GLU A N 1
ATOM 720 C CA . GLU A 1 93 ? -0.866 -1.752 -8.590 1.00 94.31 93 GLU A CA 1
ATOM 721 C C . GLU A 1 93 ? -1.141 -1.393 -10.054 1.00 94.31 93 GLU A C 1
ATOM 723 O O . GLU A 1 93 ? -0.286 -1.628 -10.903 1.00 94.31 93 GLU A O 1
ATOM 728 N N . GLU A 1 94 ? -2.281 -0.764 -10.348 1.00 96.31 94 GLU A N 1
ATOM 729 C CA . GLU A 1 94 ? -2.634 -0.306 -11.701 1.00 96.31 94 GLU A CA 1
ATOM 730 C C . GLU A 1 94 ? -1.589 0.670 -12.262 1.00 96.31 94 GLU A C 1
ATOM 732 O O . GLU A 1 94 ? -1.138 0.533 -13.401 1.00 96.31 94 GLU A O 1
ATOM 737 N N . TYR A 1 95 ? -1.127 1.614 -11.438 1.00 94.88 95 TYR A N 1
ATOM 738 C CA . TYR A 1 95 ? -0.043 2.516 -11.810 1.00 94.88 95 TYR A CA 1
ATOM 739 C C . TYR A 1 95 ? 1.242 1.752 -12.151 1.00 94.88 95 TYR A C 1
ATOM 741 O O . TYR A 1 95 ? 1.84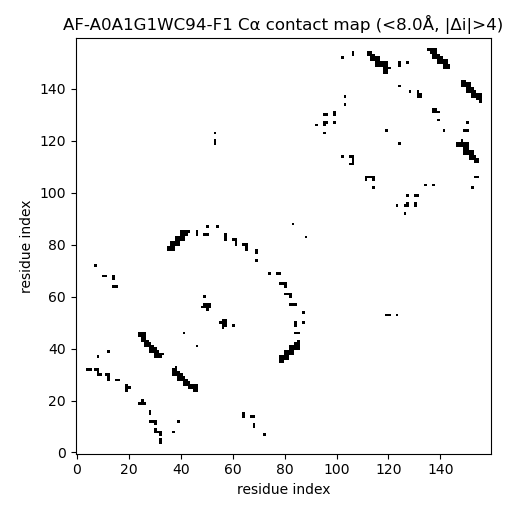1 1.999 -13.197 1.00 94.88 95 TYR A O 1
ATOM 749 N N . LEU A 1 96 ? 1.675 0.811 -11.307 1.00 95.50 96 LEU A N 1
ATOM 750 C CA . LEU A 1 96 ? 2.901 0.049 -11.557 1.00 95.50 96 LEU A CA 1
ATOM 751 C C . LEU A 1 96 ? 2.781 -0.857 -12.789 1.00 95.50 96 LEU A C 1
ATOM 753 O O . LEU A 1 96 ? 3.764 -0.983 -13.518 1.00 95.50 96 LEU A O 1
ATOM 757 N N . LYS A 1 97 ? 1.591 -1.395 -13.086 1.00 96.44 97 LYS A N 1
ATOM 758 C CA . LYS A 1 97 ? 1.316 -2.099 -14.351 1.00 96.44 97 LYS A CA 1
ATOM 759 C C . LYS A 1 97 ? 1.553 -1.196 -15.554 1.00 96.44 97 LYS A C 1
ATOM 761 O O . LYS A 1 97 ? 2.366 -1.533 -16.409 1.00 96.44 97 LYS A O 1
ATOM 766 N N . SER A 1 98 ? 0.977 0.007 -15.551 1.00 96.56 98 SER A N 1
ATOM 767 C CA . SER A 1 98 ? 1.195 0.972 -16.641 1.00 96.56 98 SER A CA 1
ATOM 768 C C . SER A 1 98 ? 2.673 1.361 -16.814 1.00 96.56 98 SER A C 1
ATOM 770 O O . SER A 1 98 ? 3.146 1.603 -17.926 1.00 96.56 98 SER A O 1
ATOM 772 N N . VAL A 1 99 ? 3.438 1.395 -15.716 1.00 95.12 99 VAL A N 1
ATOM 773 C CA . VAL A 1 99 ? 4.879 1.672 -15.741 1.00 95.12 99 VAL A CA 1
ATOM 774 C C . VAL A 1 99 ? 5.654 0.526 -16.394 1.00 95.12 99 VAL A C 1
ATOM 776 O O . VAL A 1 99 ? 6.542 0.796 -17.205 1.00 95.12 99 VAL A O 1
ATOM 779 N N . VAL A 1 100 ? 5.321 -0.729 -16.076 1.00 95.50 100 VAL A N 1
ATOM 780 C CA . VAL A 1 100 ? 5.938 -1.913 -16.697 1.00 95.50 100 VAL A CA 1
ATOM 781 C C . VAL A 1 100 ? 5.579 -1.991 -18.180 1.00 95.50 100 VAL A C 1
ATOM 783 O O . VAL A 1 100 ? 6.474 -2.149 -19.004 1.00 95.50 100 VAL A O 1
ATOM 786 N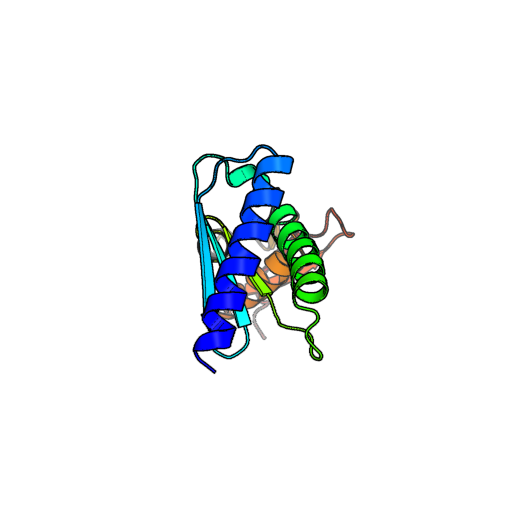 N . GLU A 1 101 ? 4.317 -1.769 -18.550 1.00 94.81 101 GLU A N 1
ATOM 787 C CA . GLU A 1 101 ? 3.875 -1.738 -19.952 1.00 94.81 101 GLU A CA 1
ATOM 788 C C . GLU A 1 101 ? 4.614 -0.668 -20.766 1.00 94.81 101 GLU A C 1
ATOM 790 O O . GLU A 1 101 ? 5.074 -0.915 -21.887 1.00 94.81 101 GLU A O 1
ATOM 795 N N . LYS A 1 102 ? 4.790 0.525 -20.187 1.00 94.25 102 LYS A N 1
ATOM 796 C CA . LYS A 1 102 ? 5.576 1.595 -20.803 1.00 94.25 102 LYS A CA 1
ATOM 797 C C . LYS A 1 102 ? 7.038 1.188 -20.973 1.00 94.25 102 LYS A C 1
ATOM 799 O O . LYS A 1 102 ? 7.608 1.427 -22.037 1.00 94.25 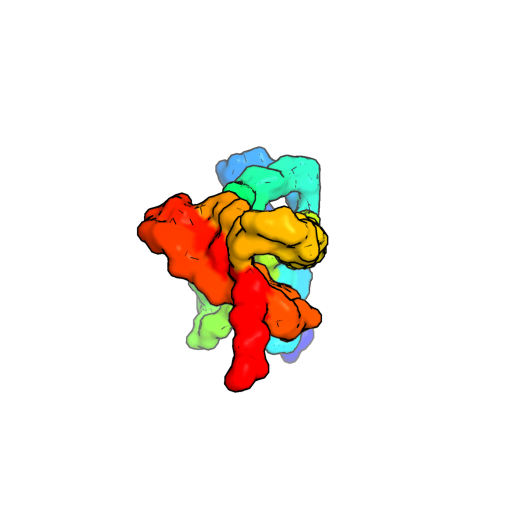102 LYS A O 1
ATOM 804 N N . ALA A 1 103 ? 7.641 0.577 -19.953 1.00 93.75 103 ALA A N 1
ATOM 805 C CA . ALA A 1 103 ? 9.011 0.082 -20.033 1.00 93.75 103 ALA A CA 1
ATOM 806 C C . ALA A 1 103 ? 9.155 -0.993 -21.120 1.00 93.75 103 ALA A C 1
ATOM 808 O O . ALA A 1 103 ? 10.088 -0.918 -21.914 1.00 93.75 103 ALA A O 1
ATOM 809 N N . ALA A 1 104 ? 8.200 -1.922 -21.221 1.00 92.75 104 ALA A N 1
ATOM 810 C CA . ALA A 1 104 ? 8.142 -2.926 -22.279 1.00 92.75 104 ALA A CA 1
ATOM 811 C C . ALA A 1 104 ? 8.110 -2.269 -23.664 1.00 92.75 104 ALA A C 1
ATOM 813 O O . ALA A 1 104 ? 8.861 -2.653 -24.557 1.00 92.75 104 ALA A O 1
ATOM 814 N N . SER A 1 105 ? 7.278 -1.236 -23.834 1.00 92.38 105 SER A N 1
ATOM 815 C CA . SER A 1 105 ? 7.188 -0.507 -25.099 1.00 92.38 105 SER A CA 1
ATOM 816 C C . SER A 1 105 ? 8.482 0.189 -25.479 1.00 92.38 105 SER A C 1
ATOM 818 O O . SER A 1 105 ? 8.916 0.046 -26.613 1.00 92.38 105 SER A O 1
ATOM 820 N N . VAL A 1 106 ? 9.109 0.896 -24.541 1.00 91.69 106 VAL A N 1
ATOM 821 C CA . VAL A 1 106 ? 10.386 1.583 -24.779 1.00 91.69 106 VAL A CA 1
ATOM 822 C C . VAL A 1 106 ? 11.508 0.584 -25.059 1.00 91.69 106 VAL A C 1
ATOM 824 O O . VAL A 1 106 ? 12.398 0.849 -25.861 1.00 91.69 106 VAL A O 1
ATOM 827 N N . LEU A 1 107 ? 11.477 -0.580 -24.409 1.00 91.69 107 LEU A N 1
ATOM 828 C CA . LEU A 1 107 ? 12.467 -1.616 -24.644 1.00 91.69 107 LEU A CA 1
ATOM 829 C C . LEU A 1 107 ? 12.271 -2.292 -25.996 1.00 91.69 107 LEU A C 1
ATOM 831 O O . LEU A 1 107 ? 13.257 -2.729 -26.559 1.00 91.69 107 LEU A O 1
ATOM 835 N N . ARG A 1 108 ? 11.083 -2.339 -26.598 1.00 87.62 108 ARG A N 1
ATOM 836 C CA . ARG A 1 108 ? 10.953 -2.893 -27.959 1.00 87.62 108 ARG A CA 1
ATOM 837 C C . ARG A 1 108 ? 11.735 -2.109 -29.017 1.00 87.62 108 ARG A C 1
ATOM 839 O O . ARG A 1 108 ? 12.143 -2.714 -30.004 1.00 87.62 108 ARG A O 1
ATOM 846 N N . ASP A 1 109 ? 12.007 -0.828 -28.784 1.00 85.38 109 ASP A N 1
ATOM 847 C CA . ASP A 1 109 ? 12.768 0.000 -29.715 1.00 85.38 109 ASP A CA 1
ATOM 848 C C . ASP A 1 109 ? 14.230 -0.471 -29.845 1.00 85.38 109 ASP A C 1
ATOM 850 O O . ASP A 1 109 ? 14.884 -0.908 -28.883 1.00 85.38 109 ASP A O 1
ATOM 854 N N . GLU A 1 110 ? 14.767 -0.381 -31.064 1.00 71.94 110 GLU A N 1
ATOM 855 C CA . GLU A 1 110 ? 16.171 -0.684 -31.339 1.00 71.94 110 GLU A CA 1
ATOM 856 C C . GLU A 1 110 ? 17.082 0.323 -30.613 1.00 71.94 110 GLU A C 1
ATOM 858 O O . GLU A 1 110 ? 16.887 1.534 -30.676 1.00 71.94 110 GLU A O 1
ATOM 863 N N . GLY A 1 111 ? 18.088 -0.182 -29.890 1.00 79.38 111 GLY A N 1
ATOM 864 C CA . GLY A 1 111 ? 19.064 0.636 -29.156 1.00 79.38 111 GLY A CA 1
ATOM 865 C C . GLY A 1 111 ? 18.793 0.813 -27.656 1.00 79.38 111 GLY A C 1
ATOM 866 O O . GLY A 1 111 ? 19.737 1.096 -26.916 1.00 79.38 111 GLY A O 1
ATOM 867 N N . THR A 1 112 ? 17.573 0.561 -27.164 1.00 86.19 112 THR A N 1
ATOM 868 C CA . THR A 1 112 ? 17.291 0.601 -25.716 1.00 86.19 112 THR A CA 1
ATOM 869 C C . THR A 1 112 ? 17.403 -0.792 -25.098 1.00 86.19 112 THR A C 1
ATOM 871 O O . THR A 1 112 ? 16.773 -1.752 -25.545 1.00 86.19 112 THR A O 1
ATOM 874 N N . THR A 1 113 ? 18.226 -0.924 -24.055 1.00 87.81 113 THR A N 1
ATOM 875 C CA . THR A 1 113 ? 18.516 -2.217 -23.398 1.00 87.81 113 THR A CA 1
ATOM 876 C C . THR A 1 113 ? 18.030 -2.294 -21.951 1.00 87.81 113 THR A C 1
ATOM 878 O O . THR A 1 113 ? 17.881 -3.396 -21.418 1.00 87.81 113 THR A O 1
ATOM 881 N N . PHE A 1 114 ? 17.755 -1.151 -21.315 1.00 92.44 114 PHE A N 1
ATOM 882 C CA . PHE A 1 114 ? 17.213 -1.074 -19.959 1.00 92.44 114 PHE A CA 1
ATOM 883 C C . PHE A 1 114 ? 16.344 0.176 -19.750 1.00 92.44 114 PHE A C 1
ATOM 885 O O . PHE A 1 114 ? 16.498 1.179 -20.443 1.00 92.44 114 PHE A O 1
ATOM 892 N N . TYR A 1 115 ? 15.457 0.118 -18.758 1.00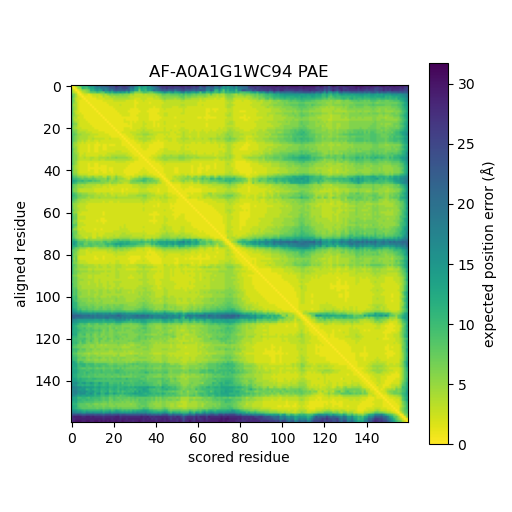 94.44 115 TYR A N 1
ATOM 893 C CA . TYR A 1 115 ? 14.592 1.205 -18.318 1.00 94.44 115 TYR A CA 1
ATOM 894 C C . TYR A 1 115 ? 14.687 1.339 -16.791 1.00 94.44 115 TYR A C 1
ATOM 896 O O . TYR A 1 115 ? 14.372 0.409 -16.046 1.00 94.44 115 TYR A O 1
ATOM 904 N N . ASN A 1 116 ? 15.151 2.498 -16.316 1.00 94.62 116 ASN A N 1
ATOM 905 C CA . ASN A 1 116 ? 15.291 2.774 -14.886 1.00 94.62 116 ASN A CA 1
ATOM 906 C C . ASN A 1 116 ? 13.976 3.294 -14.308 1.00 94.62 116 ASN A C 1
ATOM 908 O O . ASN A 1 116 ? 13.463 4.315 -14.770 1.00 94.62 116 ASN A O 1
ATOM 912 N N . LEU A 1 117 ? 13.477 2.656 -13.250 1.00 94.75 117 LEU A N 1
ATOM 913 C CA . LEU A 1 117 ? 12.364 3.201 -12.481 1.00 94.75 117 LEU A CA 1
ATOM 914 C C . LEU A 1 117 ? 12.848 4.173 -11.393 1.00 94.75 117 LEU A C 1
ATOM 916 O O . LEU A 1 117 ? 14.002 4.102 -10.961 1.00 94.75 117 LEU A O 1
ATOM 920 N N . PRO A 1 118 ? 11.984 5.087 -10.918 1.00 91.69 118 PRO A N 1
ATOM 921 C CA . PRO A 1 118 ? 12.265 5.862 -9.714 1.00 91.69 118 PRO A CA 1
ATOM 922 C C . PRO A 1 118 ? 12.502 4.954 -8.490 1.00 91.69 118 PRO A C 1
ATOM 924 O O . PRO A 1 118 ? 11.985 3.832 -8.460 1.00 91.69 118 PRO A O 1
ATOM 927 N N . PRO A 1 119 ? 13.236 5.423 -7.462 1.00 91.56 119 PRO A N 1
ATOM 928 C CA . PRO A 1 119 ? 13.321 4.731 -6.178 1.00 91.56 119 PRO A CA 1
ATOM 929 C C . PRO A 1 119 ? 11.934 4.444 -5.598 1.00 91.56 119 PRO A C 1
ATOM 931 O O . PRO A 1 119 ? 11.032 5.278 -5.700 1.00 91.56 119 PRO A O 1
ATOM 934 N N . MET A 1 120 ? 11.761 3.267 -4.998 1.00 91.19 120 MET A N 1
ATOM 935 C CA . MET A 1 120 ? 10.462 2.816 -4.489 1.00 91.19 120 MET A CA 1
ATOM 936 C C . MET A 1 120 ? 10.615 1.853 -3.306 1.00 91.19 120 MET A C 1
ATOM 938 O O . MET A 1 120 ? 11.680 1.259 -3.099 1.00 91.19 120 MET A O 1
ATOM 942 N N . SER A 1 121 ? 9.534 1.678 -2.543 1.00 89.69 121 SER A N 1
ATOM 943 C CA . SER A 1 121 ? 9.519 0.817 -1.358 1.00 89.69 121 SER A CA 1
ATOM 944 C C . SER A 1 121 ? 9.828 -0.650 -1.711 1.00 89.69 121 SER A C 1
ATOM 946 O O . SER A 1 121 ? 9.599 -1.080 -2.845 1.00 89.69 121 SER A O 1
ATOM 948 N N . PRO A 1 122 ? 10.324 -1.471 -0.765 1.00 90.69 122 PRO A N 1
ATOM 949 C CA . PRO A 1 122 ? 10.508 -2.907 -0.992 1.00 90.69 122 PRO A CA 1
ATOM 950 C C . PRO A 1 122 ? 9.244 -3.615 -1.511 1.00 90.69 122 PRO A C 1
ATOM 952 O O . PRO A 1 122 ? 9.343 -4.509 -2.353 1.00 90.69 122 PRO A O 1
ATOM 955 N N . GLN A 1 123 ? 8.063 -3.194 -1.042 1.00 89.00 123 GLN A N 1
ATOM 956 C CA . GLN A 1 123 ? 6.770 -3.722 -1.483 1.00 89.00 123 GLN A CA 1
ATOM 957 C C . GLN A 1 123 ? 6.500 -3.387 -2.956 1.00 89.00 123 GLN A C 1
ATOM 959 O O . GLN A 1 123 ? 6.190 -4.289 -3.733 1.00 89.00 123 GLN A O 1
ATOM 964 N N . ASP A 1 124 ? 6.697 -2.127 -3.356 1.00 92.38 124 ASP A N 1
ATOM 965 C CA . ASP A 1 124 ? 6.555 -1.702 -4.752 1.00 92.38 124 ASP A CA 1
ATOM 966 C C . ASP A 1 124 ? 7.546 -2.441 -5.660 1.00 92.38 124 ASP A C 1
ATOM 968 O O . ASP A 1 124 ? 7.160 -2.928 -6.720 1.00 92.38 124 ASP A O 1
ATOM 972 N N . ARG A 1 125 ? 8.812 -2.599 -5.233 1.00 94.69 125 ARG A N 1
ATOM 973 C CA . ARG A 1 125 ? 9.821 -3.356 -5.997 1.00 94.69 125 ARG A CA 1
ATOM 974 C C . ARG A 1 125 ? 9.359 -4.789 -6.235 1.00 94.69 125 ARG A C 1
ATOM 976 O O . ARG A 1 125 ? 9.414 -5.271 -7.362 1.00 94.69 125 ARG A O 1
ATOM 983 N N . ARG A 1 126 ? 8.879 -5.463 -5.184 1.00 94.31 126 ARG A N 1
ATOM 984 C CA . ARG A 1 126 ? 8.322 -6.818 -5.286 1.00 94.31 126 ARG A CA 1
ATOM 985 C C . ARG A 1 126 ? 7.135 -6.862 -6.246 1.00 94.31 126 ARG A C 1
ATOM 987 O O . ARG A 1 126 ? 7.047 -7.797 -7.033 1.00 94.31 126 ARG A O 1
ATOM 994 N N . LEU A 1 127 ? 6.245 -5.875 -6.192 1.00 94.38 127 LEU A N 1
ATOM 995 C CA . LEU A 1 127 ? 5.085 -5.811 -7.073 1.00 94.38 127 LEU A CA 1
ATOM 996 C C . LEU A 1 127 ? 5.495 -5.619 -8.540 1.00 94.38 127 LEU A C 1
ATOM 998 O O . LEU A 1 127 ? 4.977 -6.324 -9.395 1.00 94.38 127 LEU A O 1
ATOM 1002 N N . VAL A 1 128 ? 6.487 -4.770 -8.828 1.00 96.44 128 VAL A N 1
ATOM 1003 C CA . VAL A 1 128 ? 7.062 -4.632 -10.180 1.00 96.44 128 VAL A CA 1
ATOM 1004 C C . VAL A 1 128 ? 7.654 -5.951 -10.675 1.00 96.44 128 VAL A C 1
ATOM 1006 O O . VAL A 1 128 ? 7.398 -6.330 -11.815 1.00 96.44 128 VAL A O 1
ATOM 1009 N N . HIS A 1 129 ? 8.416 -6.665 -9.836 1.00 95.62 129 HIS A N 1
ATOM 1010 C CA . HIS A 1 129 ? 8.958 -7.987 -10.188 1.00 95.62 129 HIS A CA 1
ATOM 1011 C C . HIS A 1 129 ? 7.846 -8.986 -10.531 1.00 95.62 129 HIS A C 1
ATOM 1013 O O . HIS A 1 129 ? 7.964 -9.708 -11.512 1.00 95.62 129 HIS A O 1
ATOM 1019 N N . ILE A 1 130 ? 6.756 -9.005 -9.755 1.00 95.19 130 ILE A N 1
ATOM 1020 C CA . ILE A 1 130 ? 5.601 -9.882 -10.007 1.00 95.19 130 ILE A CA 1
ATOM 1021 C C . ILE A 1 130 ? 4.914 -9.514 -11.321 1.00 95.19 130 ILE A C 1
ATOM 1023 O O . ILE A 1 130 ? 4.725 -10.388 -12.155 1.00 95.19 130 ILE A O 1
ATOM 1027 N N . ILE A 1 131 ? 4.590 -8.233 -11.520 1.00 95.81 131 ILE A N 1
ATOM 1028 C CA . ILE A 1 131 ? 3.935 -7.740 -12.741 1.00 95.81 131 ILE A CA 1
ATOM 1029 C C . ILE A 1 131 ? 4.796 -8.039 -13.973 1.00 95.81 131 ILE A C 1
ATOM 1031 O O . ILE A 1 131 ? 4.282 -8.418 -15.018 1.00 95.81 131 ILE A O 1
ATOM 1035 N N . THR A 1 132 ? 6.118 -7.897 -13.859 1.00 94.62 132 THR A N 1
ATOM 1036 C CA . THR A 1 132 ? 7.028 -8.177 -14.977 1.00 94.62 132 THR A CA 1
ATOM 1037 C C . THR A 1 132 ? 7.114 -9.674 -15.288 1.00 94.62 132 THR A C 1
ATOM 1039 O O . THR A 1 132 ? 7.453 -10.035 -16.407 1.00 94.62 132 THR A O 1
ATOM 1042 N N . GLY A 1 133 ? 6.743 -10.554 -14.352 1.00 91.75 133 GLY A N 1
ATOM 1043 C CA . GLY A 1 133 ? 6.616 -11.992 -14.602 1.00 91.75 133 GLY A CA 1
ATOM 1044 C C . GLY A 1 133 ? 5.613 -12.345 -15.709 1.00 91.75 133 GLY A C 1
ATOM 1045 O O . GLY A 1 133 ? 5.758 -13.395 -16.331 1.00 91.75 133 GLY A O 1
ATOM 1046 N N . ASP A 1 134 ? 4.659 -11.456 -16.004 1.00 91.56 134 ASP A N 1
ATOM 1047 C CA . ASP A 1 134 ? 3.712 -11.605 -17.117 1.00 91.56 134 ASP A CA 1
ATOM 1048 C C . ASP A 1 134 ? 4.321 -11.204 -18.484 1.00 91.56 134 ASP A C 1
ATOM 1050 O O . ASP A 1 134 ? 3.686 -11.382 -19.525 1.00 91.56 134 ASP A O 1
ATOM 1054 N N . HIS A 1 135 ? 5.559 -10.692 -18.499 1.00 91.38 135 HIS A N 1
ATOM 1055 C CA . HIS A 1 135 ? 6.303 -10.240 -19.679 1.00 91.38 135 HIS A CA 1
ATOM 1056 C C . HIS A 1 135 ? 7.579 -11.081 -19.878 1.00 91.38 135 HIS A C 1
ATOM 1058 O O . HIS A 1 135 ? 8.646 -10.711 -19.379 1.00 91.38 135 HIS A O 1
ATOM 1064 N N . PRO A 1 136 ? 7.516 -12.215 -20.602 1.00 90.31 136 PRO A N 1
ATOM 1065 C CA . PRO A 1 136 ? 8.651 -13.132 -20.755 1.00 90.31 136 PRO A CA 1
ATOM 1066 C C . PRO A 1 136 ? 9.860 -12.513 -21.474 1.00 90.31 136 PRO A C 1
ATOM 1068 O O . PRO A 1 136 ? 10.978 -13.005 -21.343 1.00 90.31 136 PRO A O 1
ATOM 1071 N N . GLU A 1 137 ? 9.659 -11.429 -22.224 1.00 90.25 137 GLU A N 1
ATOM 1072 C CA . GLU A 1 137 ? 10.710 -10.666 -22.893 1.00 90.25 137 GLU A CA 1
ATOM 1073 C C . GLU A 1 137 ? 11.487 -9.722 -21.959 1.00 90.25 137 GLU A C 1
ATOM 1075 O O . GLU A 1 137 ? 12.445 -9.075 -22.395 1.00 90.25 137 GLU A O 1
ATOM 1080 N N . LEU A 1 138 ? 11.096 -9.622 -20.685 1.00 93.44 138 LEU A N 1
ATOM 1081 C CA . LEU A 1 138 ? 11.668 -8.703 -19.707 1.00 93.44 138 LEU A CA 1
ATOM 1082 C C . LEU A 1 138 ? 12.248 -9.434 -18.494 1.00 93.44 138 LEU A C 1
ATOM 1084 O O . LEU A 1 138 ? 11.775 -10.480 -18.064 1.00 93.44 138 LEU A O 1
ATOM 1088 N N . ILE A 1 139 ? 13.269 -8.827 -17.897 1.00 94.62 139 ILE A N 1
ATOM 1089 C CA . ILE A 1 139 ? 13.816 -9.210 -16.593 1.00 94.62 139 ILE A CA 1
ATOM 1090 C C . ILE A 1 139 ? 13.989 -7.971 -15.723 1.00 94.62 139 ILE A C 1
ATOM 1092 O O . ILE A 1 139 ? 14.121 -6.849 -16.219 1.00 94.62 139 ILE A O 1
ATOM 1096 N N . THR A 1 140 ? 14.031 -8.174 -14.413 1.00 96.00 140 THR A N 1
ATOM 1097 C CA . THR A 1 140 ? 14.092 -7.088 -13.437 1.00 96.00 140 THR A CA 1
ATOM 1098 C C . THR A 1 140 ? 15.162 -7.325 -12.389 1.00 96.00 140 THR A C 1
ATOM 1100 O O . THR A 1 140 ? 15.321 -8.422 -11.863 1.00 96.00 140 THR A O 1
ATOM 1103 N N . GLU A 1 141 ? 15.871 -6.260 -12.025 1.00 94.62 141 GLU A N 1
ATOM 1104 C CA . GLU A 1 141 ? 16.867 -6.277 -10.955 1.00 94.62 141 GLU A CA 1
ATOM 1105 C C . GLU A 1 141 ? 16.686 -5.061 -10.046 1.00 94.62 141 GLU A C 1
ATOM 1107 O O . GLU A 1 141 ? 16.291 -3.986 -10.492 1.00 94.62 141 GLU A O 1
ATOM 1112 N N . SER A 1 142 ? 16.925 -5.226 -8.743 1.00 93.94 142 SER A N 1
ATOM 1113 C CA . SER A 1 142 ? 16.861 -4.118 -7.787 1.00 93.94 142 SER A CA 1
ATOM 1114 C C . SER A 1 142 ? 18.251 -3.587 -7.453 1.00 93.94 142 SER A C 1
ATOM 1116 O O . SER A 1 142 ? 18.957 -4.187 -6.642 1.00 93.94 142 SER A O 1
ATOM 1118 N N . GLU A 1 143 ? 18.590 -2.424 -8.003 1.00 93.56 143 GLU A N 1
ATOM 1119 C CA . GLU A 1 143 ? 19.893 -1.765 -7.872 1.00 93.56 143 GLU A CA 1
ATOM 1120 C C . GLU A 1 143 ? 19.827 -0.552 -6.919 1.00 93.56 143 GLU A C 1
ATOM 1122 O O . GLU A 1 143 ? 18.788 0.106 -6.797 1.00 93.56 143 GLU A O 1
ATOM 1127 N N . GLY A 1 144 ? 20.949 -0.237 -6.263 1.00 93.06 144 GLY A N 1
ATOM 1128 C CA . GLY A 1 144 ? 21.099 0.893 -5.333 1.00 93.06 144 GLY A CA 1
ATOM 1129 C C . GLY A 1 144 ? 20.959 0.531 -3.846 1.00 93.06 144 GLY A C 1
ATOM 1130 O O . GLY A 1 144 ? 20.568 -0.582 -3.492 1.00 93.06 144 GLY A O 1
ATOM 1131 N N . GLU A 1 145 ? 21.287 1.488 -2.976 1.00 89.94 145 GLU A N 1
ATOM 1132 C CA . GLU A 1 145 ? 21.175 1.375 -1.512 1.00 89.94 145 GLU A CA 1
ATOM 1133 C C . GLU A 1 145 ? 19.783 1.773 -1.006 1.00 89.94 145 GLU A C 1
ATOM 1135 O O . GLU A 1 145 ? 19.047 2.488 -1.687 1.00 89.94 145 GLU A O 1
ATOM 1140 N N . GLU A 1 146 ? 19.402 1.313 0.189 1.00 83.75 146 GLU A N 1
ATOM 1141 C CA . GLU A 1 146 ? 18.080 1.596 0.763 1.00 83.75 146 GLU A CA 1
ATOM 1142 C C . GLU A 1 146 ? 17.806 3.114 0.839 1.00 83.75 146 GLU A C 1
ATOM 1144 O O . GLU A 1 146 ? 18.700 3.912 1.106 1.00 83.75 146 GLU A O 1
ATOM 1149 N N . GLY A 1 147 ? 16.576 3.525 0.515 1.00 80.69 147 GLY A N 1
ATOM 1150 C CA . GLY A 1 147 ? 16.203 4.931 0.292 1.00 80.69 147 GLY A CA 1
ATOM 1151 C C . GLY A 1 147 ? 16.375 5.414 -1.158 1.00 80.69 147 GLY A C 1
ATOM 1152 O O . GLY A 1 147 ? 15.541 6.175 -1.646 1.00 80.69 147 GLY A O 1
ATOM 1153 N N . ASN A 1 148 ? 17.379 4.908 -1.884 1.00 88.94 148 ASN A N 1
ATOM 1154 C CA . ASN A 1 148 ? 17.591 5.167 -3.321 1.00 88.94 148 ASN A CA 1
ATOM 1155 C C . ASN A 1 148 ? 17.405 3.920 -4.202 1.00 88.94 148 ASN A C 1
ATOM 1157 O O . ASN A 1 148 ? 17.574 3.980 -5.423 1.00 88.94 148 ASN A O 1
ATOM 1161 N N . ARG A 1 149 ? 17.055 2.787 -3.592 1.00 92.62 149 ARG A N 1
ATOM 1162 C CA . ARG A 1 149 ? 16.937 1.498 -4.263 1.00 92.62 149 ARG A CA 1
ATOM 1163 C C . ARG A 1 149 ? 15.760 1.496 -5.230 1.00 92.62 149 ARG A C 1
ATOM 1165 O O . ARG A 1 149 ? 14.642 1.879 -4.881 1.00 92.62 149 ARG A O 1
ATOM 1172 N N . ARG A 1 150 ? 16.010 1.034 -6.451 1.00 93.81 150 ARG A N 1
ATOM 1173 C CA . ARG A 1 150 ? 15.057 1.063 -7.569 1.00 93.81 150 ARG A CA 1
ATOM 1174 C C . ARG A 1 150 ? 15.046 -0.254 -8.325 1.00 93.81 150 ARG A C 1
ATOM 1176 O O . ARG A 1 150 ? 15.983 -1.035 -8.205 1.00 93.81 150 ARG A O 1
ATOM 1183 N N . VAL A 1 151 ? 14.005 -0.480 -9.123 1.00 96.56 151 VAL A N 1
ATOM 1184 C CA . VAL A 1 151 ? 13.991 -1.571 -10.108 1.00 96.56 151 VAL A CA 1
ATOM 1185 C C . VAL A 1 151 ? 14.513 -1.059 -11.446 1.00 96.56 151 VAL A C 1
ATOM 1187 O O . VAL A 1 151 ? 14.116 0.010 -11.913 1.00 96.56 151 VAL A O 1
ATOM 1190 N N . VAL A 1 152 ? 15.395 -1.838 -12.058 1.00 96.69 152 VAL A N 1
ATOM 1191 C CA . VAL A 1 152 ? 15.827 -1.688 -13.443 1.00 96.69 152 VAL A CA 1
ATOM 1192 C C . VAL A 1 152 ? 15.185 -2.812 -14.242 1.00 96.69 152 VAL A C 1
ATOM 1194 O O . VAL A 1 152 ? 15.361 -3.984 -13.909 1.00 96.69 152 VAL A O 1
ATOM 1197 N N . ILE A 1 153 ? 14.427 -2.450 -15.274 1.00 96.25 153 ILE A N 1
ATOM 1198 C CA . ILE A 1 153 ? 13.811 -3.396 -16.208 1.00 96.25 153 ILE A CA 1
ATOM 1199 C C . ILE A 1 153 ? 14.748 -3.526 -17.407 1.00 96.25 153 ILE A C 1
ATOM 1201 O O . ILE A 1 153 ? 15.202 -2.516 -17.943 1.00 96.25 153 ILE A O 1
ATOM 1205 N N . ARG A 1 154 ? 15.070 -4.746 -17.828 1.00 94.94 154 ARG A N 1
ATOM 1206 C CA . ARG A 1 154 ? 15.960 -5.037 -18.961 1.00 94.94 154 ARG A CA 1
ATOM 1207 C C . ARG A 1 154 ? 15.272 -6.009 -19.912 1.00 94.94 154 ARG A C 1
ATOM 1209 O O . ARG A 1 154 ? 14.367 -6.728 -19.500 1.00 94.94 154 ARG A O 1
ATOM 1216 N N . LYS A 1 155 ? 15.735 -6.068 -21.161 1.00 91.69 155 LYS A N 1
ATOM 1217 C CA . LYS A 1 155 ? 15.381 -7.182 -22.052 1.00 91.69 155 LYS A CA 1
ATOM 1218 C C . LYS A 1 155 ? 15.897 -8.486 -21.455 1.00 91.69 155 LYS A C 1
ATOM 1220 O O . LYS A 1 155 ? 17.057 -8.543 -21.031 1.00 91.69 155 LYS A O 1
ATOM 1225 N N . ALA A 1 156 ? 15.073 -9.526 -21.463 1.00 86.75 156 ALA A N 1
ATOM 1226 C CA . ALA A 1 156 ? 15.581 -10.880 -21.355 1.00 86.75 156 ALA A CA 1
ATOM 1227 C C . ALA A 1 156 ? 16.581 -11.078 -22.504 1.00 86.75 156 ALA A C 1
ATOM 1229 O O . ALA A 1 156 ? 16.290 -10.743 -23.652 1.00 86.75 156 ALA A O 1
ATOM 1230 N N . LYS A 1 157 ? 17.799 -11.538 -22.201 1.00 74.31 157 LYS A N 1
ATOM 1231 C CA . LYS A 1 157 ? 18.692 -11.988 -23.273 1.00 74.31 157 LYS A CA 1
ATOM 1232 C C . LYS A 1 157 ? 18.010 -13.185 -23.918 1.00 74.31 157 LYS A C 1
ATOM 1234 O O . LYS A 1 157 ? 17.578 -14.066 -23.175 1.00 74.31 157 LYS A O 1
ATOM 1239 N N . ASP A 1 158 ? 17.932 -13.208 -25.247 1.00 54.53 158 ASP A N 1
ATOM 1240 C CA . ASP A 1 158 ? 17.510 -14.403 -25.973 1.00 54.53 158 ASP A CA 1
ATOM 1241 C C . ASP A 1 158 ? 18.276 -15.589 -25.382 1.00 54.53 158 ASP A C 1
ATOM 1243 O O . ASP A 1 158 ? 19.513 -15.584 -25.354 1.00 54.53 158 ASP A O 1
ATOM 1247 N N . ALA A 1 159 ? 17.546 -16.552 -24.817 1.00 41.00 159 ALA A N 1
ATOM 1248 C CA . ALA A 1 159 ? 18.125 -17.830 -24.448 1.00 41.00 159 ALA A CA 1
ATOM 1249 C C . ALA A 1 159 ? 18.593 -18.459 -25.763 1.00 41.00 159 ALA A C 1
ATOM 1251 O O . ALA A 1 159 ? 17.787 -18.998 -26.518 1.00 41.00 159 ALA A O 1
ATOM 1252 N N . THR A 1 160 ? 19.868 -18.238 -26.084 1.00 33.72 160 THR A N 1
ATOM 1253 C CA . THR A 1 160 ? 20.545 -18.839 -27.234 1.00 33.72 160 THR A CA 1
ATOM 1254 C C . THR A 1 160 ? 20.680 -20.335 -27.007 1.00 33.72 160 THR A C 1
ATOM 1256 O O . THR A 1 160 ? 21.017 -20.716 -25.861 1.00 33.72 160 THR A O 1
#

Foldseek 3Di:
DVVVFVVLQVVLQVVLVVVCVVVVHDWHWGWGCDPQAIEIEIEDDRCPVCCPDQRPNVVVSLVVSQVVSCVVSVDPDRGHYHYHYPNVVVVLLVVLLVVLVVQVVVQVDPPDFKDWDFDHDPVSLVSNQVSCVVPLQKHWDWDDDPPRITIMIGGDDPPD

Secondary structure (DSSP, 8-state):
-HHHHHHHHHHHHHHHHHHHHHHT---EEEEEEETTEEEEEEESSSTHHHH-GGGHHHHHHHHHHHHHHHHHHT-SSPPPEEEEETTHHHHHHHHHHHHHHHHHHHHHSTT--EEEPPP--HHHHHHHHHHHTT-TTEEEEEES-TTT-EEEEEEPPP--

Radius of gyration: 20.0 Å; Cα contacts (8 Å, |Δi|>4): 212; chains: 1; bounding box: 43×35×57 Å

Solvent-accessible surface area 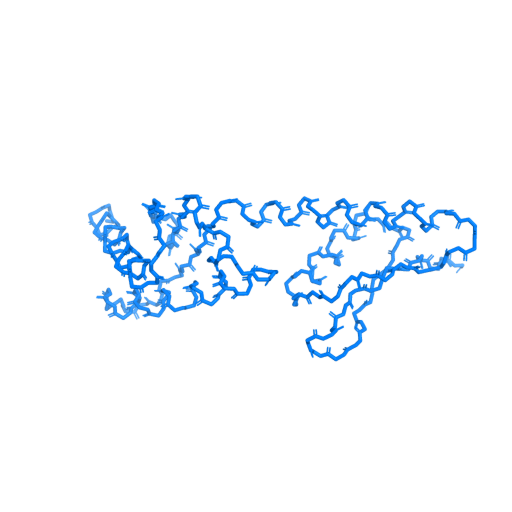(backbone atoms only — not comparable to full-atom values): 9057 Å² total; per-residue (Å²): 114,76,72,59,43,57,52,49,27,54,51,49,36,52,55,50,52,55,51,32,56,76,74,68,46,66,64,51,72,48,52,44,72,54,98,77,31,39,40,37,41,38,42,57,86,57,47,65,70,51,31,41,74,91,39,53,36,39,56,50,49,32,52,53,48,36,54,52,47,42,62,73,66,66,53,96,62,90,58,52,56,48,69,46,50,78,60,45,70,60,55,50,50,55,50,48,48,54,51,50,53,49,43,54,57,56,44,70,42,90,91,45,62,66,42,80,50,72,57,54,48,74,66,56,46,52,48,48,51,55,60,42,67,80,37,83,65,44,41,74,47,79,48,72,55,90,93,58,22,20,43,37,40,29,59,44,73,79,86,122

Nearest PDB structures (foldseek):
  3gku-assembly1_A  TM=8.349E-01  e=2.104E-12  [Clostridium] symbiosum ATCC 14940
  3gku-assembly1_B  TM=8.697E-01  e=4.723E-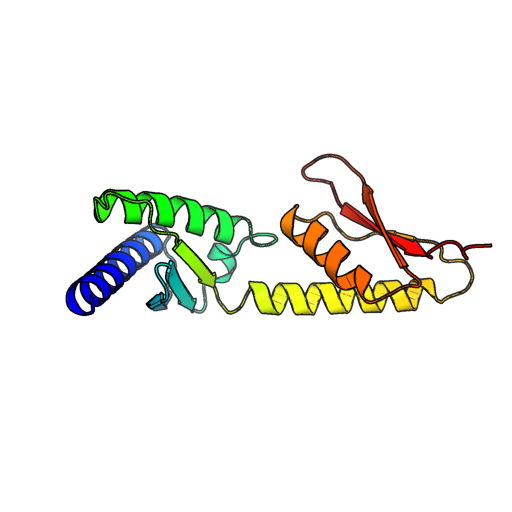12  [Clostridium] symbiosum ATCC 14940
  3gku-assembly2_C-2  TM=8.607E-01  e=4.153E-03  [Clostridium] symbiosum ATCC 14940
  9guw-assembly1_D  TM=4.228E-01  e=2.526E-04  Escherichia coli K-12
  8byv-assembly1_A  TM=5.232E-01  e=3.900E-02  Staphylococcus aureus subsp. aureus NCTC 8325

Mean predicted aligned error: 5.83 Å